Protein AF-A0A6C0HSF3-F1 (afdb_monomer_lite)

Secondary structure (DSSP, 8-state):
--HHHHHHHHHHHHHHHHHHHHHHHH---S--HHHHHHHHHHHHHHHIIIIITTT--HHHHHHHHHHHHHHHHHHHHHH-TT--HHHHHHHHHHHHHHHHHHHHH-

pLDDT: mean 93.68, std 5.88, range [68.75, 98.44]

Sequence (106 aa):
MIFPFVLLGLDGLYLYLTQKYTTRVLKIKKMNYFAMIICYLFVLFAYYYFVYLPKKSAIYAFILGFTINGIYETTNLTIFENWPVPLVIMDTMWGGILFYLVTKLS

InterPro domains:
  IPR018687 Protein of unknown function DUF2177, membrane [PF09945] (5-103)

Radius of gyration: 13.95 Å; chains: 1; bounding box: 33×24×39 Å

Organism: NCBI:txid1070528

Structure (mmCIF, N/CA/C/O backbone):
data_AF-A0A6C0HSF3-F1
#
_entry.id   AF-A0A6C0HSF3-F1
#
loop_
_atom_site.group_PDB
_atom_site.id
_atom_site.type_symbol
_atom_site.label_atom_id
_atom_site.label_alt_id
_atom_site.label_comp_id
_atom_site.label_asym_id
_atom_site.label_entity_id
_atom_site.label_seq_id
_atom_site.pdbx_PDB_ins_code
_atom_site.Cartn_x
_atom_site.Cartn_y
_atom_site.Cartn_z
_atom_site.occupancy
_atom_site.B_iso_or_equiv
_atom_site.auth_seq_id
_atom_site.auth_comp_id
_atom_site.auth_asym_id
_atom_site.auth_atom_id
_atom_site.pdbx_PDB_model_num
ATOM 1 N N . MET A 1 1 ? -2.028 6.487 16.743 1.00 70.00 1 MET A N 1
ATOM 2 C CA . MET A 1 1 ? -0.838 7.108 16.103 1.00 70.00 1 MET A CA 1
ATOM 3 C C . MET A 1 1 ? 0.177 6.075 15.577 1.00 70.00 1 MET A C 1
ATOM 5 O O . MET A 1 1 ? 1.207 6.468 15.052 1.00 70.00 1 MET A O 1
ATOM 9 N N . ILE A 1 2 ? -0.115 4.767 15.665 1.00 92.06 2 ILE A N 1
ATOM 10 C CA . ILE A 1 2 ? 0.804 3.684 15.265 1.00 92.06 2 ILE A CA 1
ATOM 11 C C . ILE A 1 2 ? 0.696 3.294 13.778 1.00 92.06 2 ILE A C 1
ATOM 13 O O . ILE A 1 2 ? 1.613 2.685 13.233 1.00 92.06 2 ILE A O 1
ATOM 17 N N . PHE A 1 3 ? -0.389 3.690 13.099 1.00 92.75 3 PHE A N 1
ATOM 18 C CA . PHE A 1 3 ? -0.689 3.282 11.722 1.00 92.75 3 PHE A CA 1
ATOM 19 C C . PHE A 1 3 ? 0.439 3.522 10.698 1.00 92.75 3 PHE A C 1
ATOM 21 O O . PHE A 1 3 ? 0.597 2.652 9.846 1.00 92.75 3 PHE A O 1
ATOM 28 N N . PRO A 1 4 ? 1.261 4.600 10.750 1.00 94.44 4 PRO A N 1
ATOM 29 C CA . PRO A 1 4 ? 2.331 4.777 9.768 1.00 94.44 4 PRO A CA 1
ATOM 30 C C . PRO A 1 4 ? 3.393 3.684 9.884 1.00 94.44 4 PRO A C 1
ATOM 32 O O . PRO A 1 4 ? 3.862 3.166 8.877 1.00 94.44 4 PRO A O 1
ATOM 35 N N . PHE A 1 5 ? 3.731 3.289 11.114 1.00 95.31 5 PHE A N 1
ATOM 36 C CA . PHE A 1 5 ? 4.703 2.230 11.376 1.00 95.31 5 PHE A CA 1
ATOM 37 C C . PHE A 1 5 ? 4.161 0.861 10.970 1.00 95.31 5 PHE A C 1
ATOM 39 O O . PHE A 1 5 ? 4.893 0.069 10.387 1.00 95.31 5 PHE A O 1
ATOM 46 N N . VAL A 1 6 ? 2.873 0.601 11.229 1.00 95.62 6 VAL A N 1
ATOM 47 C CA . VAL A 1 6 ? 2.211 -0.635 10.783 1.00 95.62 6 VAL A CA 1
ATOM 48 C C . VAL A 1 6 ? 2.194 -0.708 9.257 1.00 95.62 6 VAL A C 1
ATOM 50 O O . VAL A 1 6 ? 2.558 -1.736 8.699 1.00 95.62 6 VAL A O 1
ATOM 53 N N . LEU A 1 7 ? 1.829 0.385 8.581 1.00 96.25 7 LEU A N 1
ATOM 54 C CA . LEU A 1 7 ? 1.775 0.447 7.121 1.00 96.25 7 LEU A CA 1
ATOM 55 C C . LEU A 1 7 ? 3.152 0.201 6.504 1.00 96.25 7 LEU A C 1
ATOM 57 O O . LEU A 1 7 ? 3.296 -0.702 5.688 1.00 96.25 7 LEU A O 1
ATOM 61 N N . LEU A 1 8 ? 4.170 0.950 6.937 1.00 95.38 8 LEU A N 1
ATOM 62 C CA . LEU A 1 8 ? 5.531 0.806 6.416 1.00 95.38 8 LEU A CA 1
ATOM 63 C C . LEU A 1 8 ? 6.142 -0.561 6.753 1.00 95.38 8 LEU A C 1
ATOM 65 O O . LEU A 1 8 ? 6.869 -1.124 5.941 1.00 95.38 8 LEU A O 1
ATOM 69 N N . GLY A 1 9 ? 5.847 -1.107 7.936 1.00 96.00 9 GLY A N 1
ATOM 70 C CA . GLY A 1 9 ? 6.334 -2.420 8.351 1.00 96.00 9 GLY A CA 1
ATOM 71 C C . GLY A 1 9 ? 5.727 -3.560 7.533 1.00 96.00 9 GLY A C 1
ATOM 72 O O . GLY A 1 9 ? 6.458 -4.426 7.054 1.00 96.00 9 GLY A O 1
ATOM 73 N N . LEU A 1 10 ? 4.404 -3.548 7.340 1.00 96.38 10 LEU A N 1
ATOM 74 C CA . LEU A 1 10 ? 3.710 -4.555 6.533 1.00 96.38 10 LEU A CA 1
ATOM 75 C C . LEU A 1 10 ? 4.116 -4.472 5.062 1.00 96.38 10 LEU A C 1
ATOM 77 O O . LEU A 1 10 ? 4.407 -5.502 4.455 1.00 96.38 10 LEU A O 1
ATOM 81 N N . ASP A 1 11 ? 4.174 -3.265 4.501 1.00 94.88 11 ASP A N 1
ATOM 82 C CA . ASP A 1 11 ? 4.545 -3.089 3.099 1.00 94.88 11 ASP A CA 1
ATOM 83 C C . ASP A 1 11 ? 6.022 -3.424 2.854 1.00 94.88 11 ASP A C 1
ATOM 85 O O . ASP A 1 11 ? 6.361 -4.118 1.899 1.00 94.88 11 ASP A O 1
ATOM 89 N N . GLY A 1 12 ? 6.909 -3.056 3.784 1.00 94.56 12 GLY A N 1
ATOM 90 C CA . GLY A 1 12 ? 8.316 -3.453 3.743 1.00 94.56 12 GLY A CA 1
ATOM 91 C C . GLY A 1 12 ? 8.508 -4.974 3.763 1.00 94.56 12 GLY A C 1
ATOM 92 O O . GLY A 1 12 ? 9.337 -5.497 3.017 1.00 94.56 12 GLY A O 1
ATOM 93 N N . LEU A 1 13 ? 7.716 -5.698 4.564 1.00 95.25 13 LEU A N 1
ATOM 94 C CA . LEU A 1 13 ? 7.721 -7.163 4.567 1.00 95.25 13 LEU A CA 1
ATOM 95 C C . LEU A 1 13 ? 7.252 -7.724 3.220 1.00 95.25 13 LEU A C 1
ATOM 97 O O . LEU A 1 13 ? 7.896 -8.620 2.678 1.00 95.25 13 LEU A O 1
ATOM 101 N N . TYR A 1 14 ? 6.164 -7.193 2.666 1.00 95.56 14 TYR A N 1
ATOM 102 C CA . TYR A 1 14 ? 5.671 -7.610 1.356 1.00 95.56 14 TYR A CA 1
ATOM 103 C C . TYR A 1 14 ? 6.716 -7.411 0.262 1.00 95.56 14 TYR A C 1
ATOM 105 O O . TYR A 1 14 ? 7.033 -8.361 -0.452 1.00 95.56 14 TYR A O 1
ATOM 113 N N . LEU A 1 15 ? 7.310 -6.218 0.182 1.00 92.62 15 LEU A N 1
ATOM 114 C CA . LEU A 1 15 ? 8.355 -5.909 -0.790 1.00 92.62 15 LEU A CA 1
ATOM 115 C C . LEU A 1 15 ? 9.565 -6.828 -0.624 1.00 92.62 15 LEU A C 1
ATOM 117 O O . LEU A 1 15 ? 10.095 -7.318 -1.616 1.00 92.62 15 LEU A O 1
ATOM 121 N N . TYR A 1 16 ? 9.981 -7.126 0.609 1.00 93.44 16 TYR A N 1
ATOM 122 C CA . TYR A 1 16 ? 11.065 -8.075 0.862 1.00 93.44 16 TYR A CA 1
ATOM 123 C C . TYR A 1 16 ? 10.743 -9.487 0.345 1.00 93.44 16 TYR A C 1
ATOM 125 O O . TYR A 1 16 ? 11.602 -10.141 -0.251 1.00 93.44 16 TYR A O 1
ATOM 133 N N . LEU A 1 17 ? 9.505 -9.955 0.533 1.00 93.44 17 LEU A N 1
ATOM 134 C CA . LEU A 1 17 ? 9.063 -11.275 0.077 1.00 93.44 17 LEU A CA 1
ATOM 135 C C . LEU A 1 17 ? 8.914 -11.345 -1.450 1.00 93.44 17 LEU A C 1
ATOM 137 O O . LEU A 1 17 ? 9.228 -12.371 -2.057 1.00 93.44 17 LEU A O 1
ATOM 141 N N . THR A 1 18 ? 8.477 -10.259 -2.089 1.00 92.19 18 THR A N 1
ATOM 142 C CA . THR A 1 18 ? 8.204 -10.216 -3.533 1.00 92.19 18 THR A CA 1
ATOM 143 C C . THR A 1 18 ? 9.385 -9.719 -4.368 1.00 92.19 18 THR A C 1
ATOM 145 O O . THR A 1 18 ? 9.418 -9.977 -5.572 1.00 92.19 18 THR A O 1
ATOM 148 N N . GLN A 1 19 ? 10.422 -9.120 -3.761 1.00 88.00 19 GLN A N 1
ATOM 149 C CA . GLN A 1 19 ? 11.543 -8.477 -4.469 1.00 88.00 19 GLN A CA 1
ATOM 150 C C . GLN A 1 19 ? 12.175 -9.353 -5.555 1.00 88.00 19 GLN A C 1
ATOM 152 O O . GLN A 1 19 ? 12.531 -8.866 -6.628 1.00 88.00 19 GLN A O 1
ATOM 157 N N . LYS A 1 20 ? 12.321 -10.662 -5.306 1.00 87.38 20 LYS A N 1
ATOM 158 C CA . LYS A 1 20 ? 12.972 -11.590 -6.242 1.00 87.38 20 LYS A CA 1
ATOM 159 C C . LYS A 1 20 ? 12.129 -11.796 -7.498 1.00 87.38 20 LYS A C 1
ATOM 161 O O . LYS A 1 20 ? 12.674 -11.927 -8.592 1.00 87.38 20 LYS A O 1
ATOM 166 N N . TYR A 1 21 ? 10.809 -11.832 -7.336 1.00 87.19 21 TYR A N 1
ATOM 167 C CA . TYR A 1 21 ? 9.878 -11.902 -8.451 1.00 87.19 21 TYR A CA 1
ATOM 168 C C . TYR A 1 21 ? 9.879 -10.572 -9.209 1.00 87.19 21 TYR A C 1
ATOM 170 O O . TYR A 1 21 ? 10.180 -10.544 -10.401 1.00 87.19 21 TYR A O 1
ATOM 178 N N . THR A 1 22 ? 9.672 -9.460 -8.503 1.00 84.88 22 THR A N 1
ATOM 179 C CA . THR A 1 22 ? 9.534 -8.132 -9.109 1.00 84.88 22 THR A CA 1
ATOM 180 C C . THR A 1 22 ? 10.797 -7.696 -9.861 1.00 84.88 22 THR A C 1
ATOM 182 O O . THR A 1 22 ? 10.712 -7.239 -10.998 1.00 84.88 22 THR A O 1
ATOM 185 N N . THR A 1 23 ? 11.994 -7.910 -9.303 1.00 85.31 23 THR A N 1
ATOM 186 C CA . THR A 1 23 ? 13.266 -7.565 -9.975 1.00 85.31 23 THR A CA 1
ATOM 187 C C . THR A 1 23 ? 13.522 -8.395 -11.232 1.00 85.31 23 THR A C 1
ATOM 189 O O . THR A 1 23 ? 14.022 -7.861 -12.224 1.00 85.31 23 THR A O 1
ATOM 192 N N . ARG A 1 24 ? 13.143 -9.681 -11.228 1.00 84.12 24 ARG A N 1
ATOM 193 C CA . ARG A 1 24 ? 13.269 -10.568 -12.392 1.00 84.12 24 ARG A CA 1
ATOM 194 C C . ARG A 1 24 ? 12.388 -10.110 -13.549 1.00 84.12 24 ARG A C 1
ATOM 196 O O . ARG A 1 24 ? 12.821 -10.188 -14.697 1.00 84.12 24 ARG A O 1
ATOM 203 N N . VAL A 1 25 ? 11.165 -9.676 -13.251 1.00 84.19 25 VAL A N 1
ATOM 204 C CA . VAL A 1 25 ? 10.174 -9.351 -14.282 1.00 84.19 25 VAL A CA 1
ATOM 205 C C . VAL A 1 25 ? 10.305 -7.903 -14.759 1.00 84.19 25 VAL A C 1
ATOM 207 O O . VAL A 1 25 ? 10.300 -7.663 -15.961 1.00 84.19 25 VAL A O 1
ATOM 210 N N . LEU A 1 26 ? 10.511 -6.949 -13.847 1.00 83.25 26 LEU A N 1
ATOM 211 C CA . LEU A 1 26 ? 10.582 -5.523 -14.184 1.00 83.25 26 LEU A CA 1
ATOM 212 C C . LEU A 1 26 ? 11.985 -5.028 -14.568 1.00 83.25 26 LEU A C 1
ATOM 214 O O . LEU A 1 26 ? 12.112 -3.898 -15.034 1.00 83.25 26 LEU A O 1
ATOM 218 N N . LYS A 1 27 ? 13.048 -5.827 -14.367 1.00 80.19 27 LYS A N 1
ATOM 219 C CA . LYS A 1 27 ? 14.454 -5.427 -14.619 1.00 80.19 27 LYS A CA 1
ATOM 220 C C . LYS A 1 27 ? 14.769 -4.026 -14.061 1.00 80.19 27 LYS A C 1
ATOM 222 O O . LYS A 1 27 ? 15.328 -3.170 -14.749 1.00 80.19 27 LYS A O 1
ATOM 227 N N . ILE A 1 28 ? 14.337 -3.792 -12.821 1.00 71.62 28 ILE A N 1
ATOM 228 C CA . ILE A 1 28 ? 14.280 -2.472 -12.178 1.00 71.62 28 ILE A CA 1
ATOM 229 C C . ILE A 1 28 ? 15.650 -1.768 -12.229 1.00 71.62 28 ILE A C 1
ATOM 231 O O . ILE A 1 28 ? 16.671 -2.340 -11.847 1.00 71.62 28 ILE A O 1
ATOM 235 N N . LYS A 1 29 ? 15.669 -0.510 -12.694 1.00 68.75 29 LYS A N 1
ATOM 236 C CA . LYS A 1 29 ? 16.833 0.397 -12.626 1.00 68.75 29 LYS A CA 1
ATOM 237 C C . LYS A 1 29 ? 17.027 0.950 -11.203 1.00 68.75 29 LYS A C 1
ATOM 239 O O . LYS A 1 29 ? 16.234 0.701 -10.307 1.00 68.75 29 LYS A O 1
ATOM 244 N N . LYS A 1 30 ? 18.073 1.758 -10.995 1.00 80.56 30 LYS A N 1
ATOM 245 C CA . LYS A 1 30 ? 18.334 2.469 -9.730 1.00 80.56 30 LYS A CA 1
ATOM 246 C C . LYS A 1 30 ? 17.067 3.150 -9.182 1.00 80.56 30 LYS A C 1
ATOM 248 O O . LYS A 1 30 ? 16.450 3.960 -9.870 1.00 80.56 30 LYS A O 1
ATOM 253 N N . MET A 1 31 ? 16.724 2.836 -7.933 1.00 80.94 31 MET A N 1
ATOM 254 C CA . MET A 1 31 ? 15.528 3.343 -7.260 1.00 8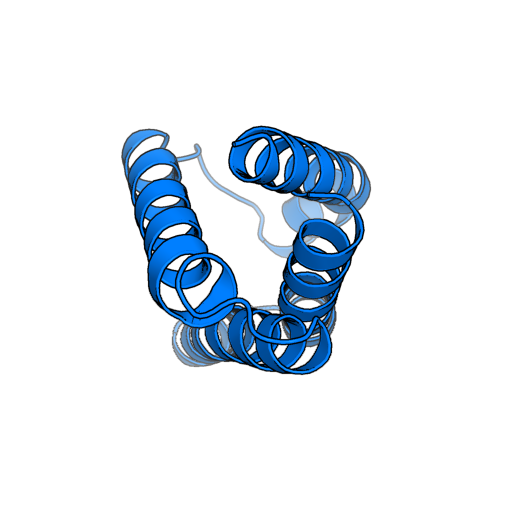0.94 31 MET A CA 1
ATOM 255 C C . MET A 1 31 ? 15.635 4.849 -6.987 1.00 80.94 31 MET A C 1
ATOM 257 O O . MET A 1 31 ? 16.670 5.339 -6.529 1.00 80.94 31 MET A O 1
ATOM 261 N N . ASN A 1 32 ? 14.560 5.589 -7.262 1.00 90.62 32 ASN A N 1
ATOM 262 C CA . ASN A 1 32 ? 14.475 7.013 -6.955 1.00 90.62 32 ASN A CA 1
ATOM 263 C C . ASN A 1 32 ? 13.896 7.207 -5.546 1.00 90.62 32 ASN A C 1
ATOM 265 O O . ASN A 1 32 ? 12.680 7.208 -5.355 1.00 90.62 32 ASN A O 1
ATOM 269 N N . TYR A 1 33 ? 14.777 7.385 -4.561 1.00 89.94 33 TYR A N 1
ATOM 270 C CA . TYR A 1 33 ? 14.388 7.547 -3.157 1.00 89.94 33 TYR A CA 1
ATOM 271 C C . TYR A 1 33 ? 13.504 8.775 -2.902 1.00 89.94 33 TYR A C 1
ATOM 273 O O . TYR A 1 33 ? 12.634 8.721 -2.039 1.00 89.94 33 TYR A O 1
ATOM 281 N N . PHE A 1 34 ? 13.679 9.860 -3.662 1.00 92.88 34 PHE A N 1
ATOM 282 C CA . PHE A 1 34 ? 12.844 11.054 -3.524 1.00 92.88 34 PHE A CA 1
ATOM 283 C C . PHE A 1 34 ? 11.398 10.770 -3.948 1.00 92.88 34 PHE A C 1
ATOM 285 O O . PHE A 1 34 ? 10.465 11.051 -3.198 1.00 92.88 34 PHE A O 1
ATOM 292 N N . ALA A 1 35 ? 11.214 10.128 -5.107 1.00 93.12 35 ALA A N 1
ATOM 293 C CA . ALA A 1 35 ? 9.894 9.710 -5.578 1.00 93.12 35 ALA A CA 1
ATOM 294 C C . ALA A 1 35 ? 9.234 8.700 -4.622 1.00 93.12 35 ALA A C 1
ATOM 296 O O . ALA A 1 35 ? 8.040 8.799 -4.353 1.00 93.12 35 ALA A O 1
ATOM 297 N N . MET A 1 36 ? 10.018 7.774 -4.058 1.00 92.00 36 MET A N 1
ATOM 298 C CA . MET A 1 36 ? 9.540 6.811 -3.063 1.00 92.00 36 MET A CA 1
ATOM 299 C C . MET A 1 36 ? 9.005 7.509 -1.803 1.00 92.00 36 MET A C 1
ATOM 301 O O . MET A 1 36 ? 7.901 7.202 -1.364 1.00 92.00 36 MET A O 1
ATOM 305 N N . ILE A 1 37 ? 9.751 8.468 -1.240 1.00 94.62 37 ILE A N 1
ATOM 306 C CA . ILE A 1 37 ? 9.316 9.219 -0.050 1.00 94.62 37 ILE A CA 1
ATOM 307 C C . ILE A 1 37 ? 8.012 9.969 -0.336 1.00 94.62 37 ILE A C 1
ATOM 309 O O . ILE A 1 37 ? 7.075 9.894 0.456 1.00 94.62 37 ILE A O 1
ATOM 313 N N . ILE A 1 38 ? 7.923 10.645 -1.485 1.00 97.06 38 ILE A N 1
ATOM 314 C CA . ILE A 1 38 ? 6.706 11.358 -1.891 1.00 97.06 38 ILE A CA 1
ATOM 315 C C . ILE A 1 38 ? 5.520 10.398 -2.030 1.00 97.06 38 ILE A C 1
ATOM 317 O O . ILE A 1 38 ? 4.432 10.709 -1.548 1.00 97.06 38 ILE A O 1
ATOM 321 N N . CYS A 1 39 ? 5.725 9.225 -2.633 1.00 94.69 39 CYS A N 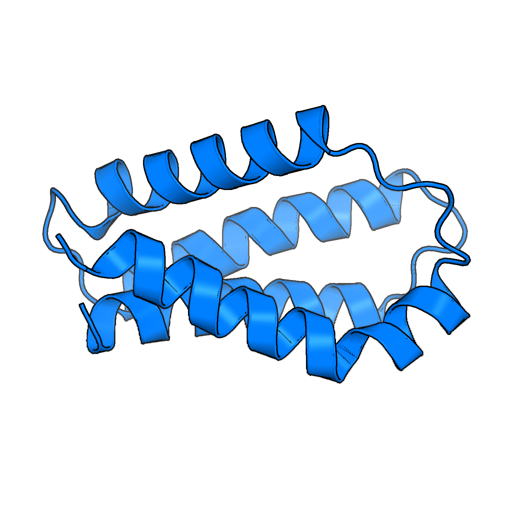1
ATOM 322 C CA . CYS A 1 39 ? 4.687 8.205 -2.765 1.00 94.69 39 CYS A CA 1
ATOM 323 C C . CYS A 1 39 ? 4.112 7.811 -1.396 1.00 94.69 39 CYS A C 1
ATOM 325 O O . CYS A 1 39 ? 2.904 7.909 -1.179 1.00 94.69 39 CYS A O 1
ATOM 327 N N . TYR A 1 40 ? 4.972 7.476 -0.428 1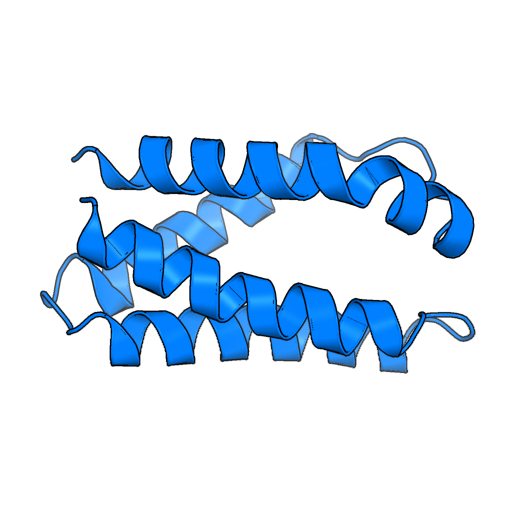.00 95.44 40 TYR A N 1
ATOM 328 C CA . TYR A 1 40 ? 4.513 7.120 0.916 1.00 95.44 40 TYR A CA 1
ATOM 329 C C . TYR A 1 40 ? 3.831 8.279 1.649 1.00 95.44 40 TYR A C 1
ATOM 331 O O . TYR A 1 40 ? 2.887 8.038 2.399 1.00 95.44 40 TYR A O 1
ATOM 339 N N . LEU A 1 41 ? 4.235 9.534 1.419 1.00 96.62 41 LEU A N 1
ATOM 340 C CA . LEU A 1 41 ? 3.518 10.690 1.970 1.00 96.62 41 LEU A CA 1
ATOM 341 C C . LEU A 1 41 ? 2.082 10.777 1.432 1.00 96.62 41 LEU A C 1
ATOM 343 O O . LEU A 1 41 ? 1.159 10.995 2.217 1.00 96.62 41 LEU A O 1
ATOM 347 N N . PHE A 1 42 ? 1.872 10.551 0.130 1.00 97.75 42 PHE A N 1
ATOM 348 C CA . PHE A 1 42 ? 0.526 10.505 -0.454 1.00 97.75 42 PHE A CA 1
ATOM 349 C C . PHE A 1 42 ? -0.305 9.341 0.088 1.00 97.75 42 PHE A C 1
ATOM 351 O O . PHE A 1 42 ? -1.468 9.536 0.441 1.00 97.75 42 PHE A O 1
ATOM 358 N N . VAL A 1 43 ? 0.290 8.152 0.209 1.00 96.62 43 VAL A N 1
ATOM 359 C CA . VAL A 1 43 ? -0.368 6.961 0.770 1.00 96.62 43 VAL A CA 1
ATOM 360 C C . VAL A 1 43 ? -0.810 7.212 2.214 1.00 96.62 43 VAL A C 1
ATOM 362 O O . VAL A 1 43 ? -1.971 6.982 2.559 1.00 96.62 43 VAL A O 1
ATOM 365 N N . LEU A 1 44 ? 0.086 7.745 3.051 1.00 97.00 44 LEU A N 1
ATOM 366 C CA . LEU A 1 44 ? -0.214 8.074 4.444 1.00 97.00 44 LEU A CA 1
ATOM 367 C C . LEU A 1 44 ? -1.280 9.163 4.556 1.00 97.00 44 LEU A C 1
ATOM 369 O O . LEU A 1 44 ? -2.170 9.047 5.396 1.00 97.00 44 LEU A O 1
ATOM 373 N N . PHE A 1 45 ? -1.222 10.195 3.710 1.00 97.38 45 PHE A N 1
ATOM 374 C CA . PHE A 1 45 ? -2.228 11.254 3.673 1.00 97.38 45 PHE A CA 1
ATOM 375 C C . PHE A 1 45 ? -3.610 10.711 3.292 1.00 97.38 45 PHE A C 1
ATOM 377 O O . PHE A 1 45 ? -4.585 10.976 3.997 1.00 97.38 45 PHE A O 1
ATOM 384 N N . ALA A 1 46 ? -3.694 9.912 2.224 1.00 97.38 46 ALA A N 1
ATOM 385 C CA . ALA A 1 46 ? -4.945 9.317 1.769 1.00 97.38 46 ALA A CA 1
ATOM 386 C C . ALA A 1 46 ? -5.553 8.415 2.851 1.00 97.38 46 ALA A C 1
ATOM 388 O O . ALA A 1 46 ? -6.726 8.561 3.197 1.00 97.38 46 ALA A O 1
ATOM 389 N N . TYR A 1 47 ? -4.747 7.535 3.450 1.00 97.12 47 TYR A N 1
ATOM 390 C CA . TYR A 1 47 ? -5.196 6.689 4.552 1.00 97.12 47 TYR A CA 1
ATOM 391 C C . TYR A 1 47 ? -5.653 7.522 5.759 1.00 97.12 47 TYR A C 1
ATOM 393 O O . TYR A 1 47 ? -6.734 7.299 6.309 1.00 97.12 47 TYR A O 1
ATOM 401 N N . TYR A 1 48 ? -4.859 8.516 6.164 1.00 97.00 48 TYR A N 1
ATOM 402 C CA . TYR A 1 48 ? -5.175 9.352 7.315 1.00 97.00 48 TYR A CA 1
ATOM 403 C C . TYR A 1 48 ? -6.504 10.092 7.134 1.00 97.00 48 TYR A C 1
ATOM 405 O O . TYR A 1 48 ? -7.372 10.031 8.004 1.00 97.00 48 TYR A O 1
ATOM 413 N N . TYR A 1 49 ? -6.673 10.768 5.998 1.00 97.62 49 TYR A N 1
ATOM 414 C CA . TYR A 1 49 ? -7.815 11.643 5.763 1.00 97.62 49 TYR A CA 1
ATOM 415 C C . TYR A 1 49 ? -9.101 10.867 5.464 1.00 97.62 49 TYR A C 1
ATOM 417 O O . TYR A 1 49 ? -10.156 11.199 6.000 1.00 97.62 49 TYR A O 1
ATOM 425 N N . PHE A 1 50 ? -9.029 9.814 4.643 1.00 97.50 50 PHE A N 1
ATOM 426 C CA . PHE A 1 50 ? -10.224 9.092 4.193 1.00 97.50 50 PHE A CA 1
ATOM 427 C C . PHE A 1 50 ? -10.611 7.907 5.084 1.00 97.50 50 PHE A C 1
ATOM 429 O O . PHE A 1 50 ? -11.772 7.496 5.055 1.00 97.50 50 PHE A O 1
ATOM 436 N N . VAL A 1 51 ? -9.688 7.367 5.890 1.00 96.88 51 VAL A N 1
ATOM 437 C CA . VAL A 1 51 ? -9.946 6.187 6.736 1.00 96.88 51 VAL A CA 1
ATOM 438 C C . VAL A 1 51 ? -9.800 6.509 8.218 1.00 96.88 51 VAL A C 1
ATOM 440 O O . VAL A 1 51 ? -10.768 6.358 8.966 1.00 96.88 51 VAL A O 1
ATOM 443 N N . TYR A 1 52 ? -8.617 6.956 8.647 1.00 95.56 52 TYR A N 1
ATOM 444 C CA . TYR A 1 52 ? -8.289 7.089 10.071 1.00 95.56 52 TYR A CA 1
ATOM 445 C C . TYR A 1 52 ? -9.099 8.194 10.761 1.00 95.56 52 TYR A C 1
ATOM 447 O O . TYR A 1 52 ? -9.766 7.939 11.763 1.00 95.56 52 TYR A O 1
ATOM 455 N N . LEU A 1 53 ? -9.083 9.412 10.212 1.00 95.44 53 LEU A N 1
ATOM 456 C CA . LEU A 1 53 ? -9.795 10.570 10.757 1.00 95.44 53 LEU A CA 1
ATOM 457 C C . LEU A 1 53 ? -11.317 10.325 10.873 1.00 95.44 53 LEU A C 1
ATOM 459 O O . LEU A 1 53 ? -11.861 10.514 11.962 1.00 95.44 53 LEU A O 1
ATOM 463 N N . PRO A 1 54 ? -12.016 9.846 9.823 1.00 96.19 54 PRO A N 1
ATOM 464 C CA . PRO A 1 54 ? -13.442 9.521 9.899 1.00 96.19 54 PRO A CA 1
ATOM 465 C C . PRO A 1 54 ? -13.757 8.175 10.574 1.00 96.19 54 PRO A C 1
ATOM 467 O O . PRO A 1 54 ? -14.928 7.792 10.604 1.00 96.19 54 PRO A O 1
ATOM 470 N N . LYS A 1 55 ? -12.754 7.442 11.085 1.00 94.38 55 LYS A N 1
ATOM 471 C CA . LYS A 1 55 ? -12.903 6.110 11.704 1.00 94.38 55 LYS A CA 1
ATOM 472 C C . LYS A 1 55 ? -13.700 5.129 10.834 1.00 94.38 55 LYS A C 1
ATOM 474 O O . LYS A 1 55 ? -14.618 4.454 11.305 1.00 94.38 55 LYS A O 1
ATOM 479 N N . LYS A 1 56 ? -13.386 5.073 9.536 1.00 96.75 56 LYS A N 1
ATOM 480 C CA . LYS A 1 56 ? -14.057 4.148 8.610 1.00 96.75 56 LYS A CA 1
ATOM 481 C C . LYS A 1 56 ? -13.703 2.700 8.940 1.00 96.75 56 LYS A C 1
ATOM 483 O O . LYS A 1 56 ? -12.644 2.406 9.485 1.00 96.75 56 LYS A O 1
ATOM 488 N N . SER A 1 57 ? -14.601 1.780 8.594 1.00 96.31 57 SER A N 1
ATOM 489 C CA . SER A 1 57 ? -14.349 0.355 8.797 1.00 96.31 57 SER A CA 1
ATOM 490 C C . SER A 1 57 ? -13.299 -0.173 7.814 1.00 96.31 57 SER A C 1
ATOM 492 O O . SER A 1 57 ? -13.103 0.372 6.728 1.00 96.31 57 SER A O 1
ATOM 494 N N . ALA A 1 58 ? -12.647 -1.277 8.185 1.00 96.88 58 ALA A N 1
ATOM 495 C CA . ALA A 1 58 ? -11.539 -1.856 7.423 1.00 96.88 58 ALA A CA 1
ATOM 496 C C . ALA A 1 58 ? -11.898 -2.209 5.966 1.00 96.88 58 ALA A C 1
ATOM 498 O O . ALA A 1 58 ? -11.026 -2.192 5.106 1.00 96.88 58 ALA A O 1
ATOM 499 N N . ILE A 1 59 ? -13.173 -2.473 5.653 1.00 97.69 59 ILE A N 1
ATOM 500 C CA . ILE A 1 59 ? -13.610 -2.714 4.269 1.00 97.69 59 ILE A CA 1
ATOM 501 C C . ILE A 1 59 ? -13.515 -1.453 3.397 1.00 97.69 59 ILE A C 1
ATOM 503 O O . ILE A 1 59 ? -13.120 -1.542 2.241 1.00 97.69 59 ILE A O 1
ATOM 507 N N . TYR A 1 60 ? -13.796 -0.264 3.943 1.00 97.50 60 TYR A N 1
ATOM 508 C CA . TYR A 1 60 ? -13.585 0.990 3.209 1.00 97.50 60 TYR A CA 1
ATOM 509 C C . TYR A 1 60 ? -12.093 1.256 3.003 1.00 97.50 60 TYR A C 1
ATOM 511 O O . TYR A 1 60 ? -11.702 1.736 1.943 1.00 97.50 60 TYR A O 1
ATOM 519 N N . ALA A 1 61 ? -11.261 0.900 3.987 1.00 97.69 61 ALA A N 1
ATOM 520 C CA . ALA A 1 61 ? -9.811 0.972 3.853 1.00 97.69 61 ALA A CA 1
ATOM 521 C C . ALA A 1 61 ? -9.307 0.036 2.744 1.00 97.69 61 ALA A C 1
ATOM 523 O O . ALA A 1 61 ? -8.532 0.469 1.895 1.00 97.69 61 ALA A O 1
ATOM 524 N N . PHE A 1 62 ? -9.814 -1.202 2.698 1.00 98.38 62 PHE A N 1
ATOM 525 C CA . PHE A 1 62 ? -9.528 -2.154 1.624 1.00 98.38 62 PHE A CA 1
ATOM 526 C C . PHE A 1 62 ? -9.864 -1.569 0.254 1.00 98.38 62 PHE A C 1
ATOM 528 O O . PHE A 1 62 ? -9.023 -1.575 -0.636 1.00 98.38 62 PHE A O 1
ATOM 535 N N . ILE A 1 63 ? -11.077 -1.033 0.091 1.00 98.38 63 ILE A N 1
ATOM 536 C CA . ILE A 1 63 ? -11.520 -0.457 -1.183 1.00 98.38 63 ILE A CA 1
ATOM 537 C C . ILE A 1 63 ? -10.608 0.706 -1.588 1.00 98.38 63 ILE A C 1
ATOM 539 O O . ILE A 1 63 ? -10.218 0.790 -2.751 1.00 98.38 63 I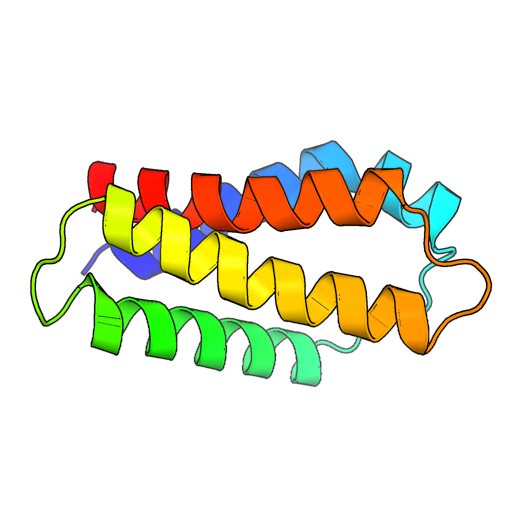LE A O 1
ATOM 543 N N . LEU A 1 64 ? -10.226 1.573 -0.643 1.00 98.25 64 LEU A N 1
ATOM 544 C CA . LEU A 1 64 ? -9.320 2.691 -0.911 1.00 98.25 64 LEU A CA 1
ATOM 545 C C . LEU A 1 64 ? -7.944 2.206 -1.387 1.00 98.25 64 LEU A C 1
ATOM 547 O O . LEU A 1 64 ? -7.475 2.652 -2.431 1.00 98.25 64 LEU A O 1
ATOM 551 N N . GLY A 1 65 ? -7.321 1.278 -0.655 1.00 98.00 65 GLY A N 1
ATOM 552 C CA . GLY A 1 65 ? -6.005 0.735 -1.003 1.00 98.00 65 GLY A CA 1
ATOM 553 C C . GLY A 1 65 ? -6.016 -0.037 -2.325 1.00 98.00 65 GLY A C 1
ATOM 554 O O . GLY A 1 65 ? -5.148 0.173 -3.170 1.00 98.00 65 GLY A O 1
ATOM 555 N N . PHE A 1 66 ? -7.046 -0.860 -2.543 1.00 98.38 66 PHE A N 1
ATOM 556 C CA . PHE A 1 66 ? -7.270 -1.581 -3.798 1.00 98.38 66 PHE A CA 1
ATOM 557 C C . PHE A 1 66 ? -7.411 -0.612 -4.974 1.00 98.38 66 PHE A C 1
ATOM 559 O O . PHE A 1 66 ? -6.819 -0.819 -6.026 1.00 98.38 66 PHE A O 1
ATOM 566 N N . THR A 1 67 ? -8.161 0.477 -4.794 1.00 98.44 67 THR A N 1
ATOM 567 C CA . THR A 1 67 ? -8.393 1.463 -5.857 1.00 98.44 67 THR A CA 1
ATOM 568 C C . THR A 1 67 ? -7.121 2.236 -6.194 1.00 98.44 67 THR A C 1
ATOM 570 O O . THR A 1 67 ? -6.799 2.378 -7.369 1.00 98.44 67 THR A O 1
ATOM 573 N N . ILE A 1 68 ? -6.376 2.711 -5.189 1.00 97.88 68 ILE A N 1
ATOM 574 C CA . ILE A 1 68 ? -5.129 3.462 -5.409 1.00 97.88 68 ILE A CA 1
ATOM 575 C C . ILE A 1 68 ? -4.110 2.594 -6.157 1.00 97.88 68 ILE A C 1
ATOM 577 O O . ILE A 1 68 ? -3.601 3.015 -7.198 1.00 97.88 68 ILE A O 1
ATOM 581 N N . ASN A 1 69 ? -3.859 1.373 -5.674 1.00 96.94 69 ASN A N 1
ATOM 582 C CA . ASN A 1 69 ? -2.909 0.474 -6.329 1.00 96.94 69 ASN A CA 1
ATOM 583 C C . ASN A 1 69 ? -3.419 -0.009 -7.687 1.00 96.94 69 ASN A C 1
ATOM 585 O O . ASN A 1 69 ? -2.640 -0.077 -8.628 1.00 96.94 69 ASN A O 1
ATOM 589 N N . GLY A 1 70 ? -4.721 -0.261 -7.830 1.00 97.75 70 GLY A N 1
ATOM 590 C CA . GLY A 1 70 ? -5.328 -0.621 -9.109 1.00 97.75 70 GLY A CA 1
ATOM 591 C C . GLY A 1 70 ? -5.139 0.457 -10.172 1.00 97.75 70 GLY A C 1
ATOM 592 O O . GLY A 1 70 ? -4.750 0.145 -11.296 1.00 97.75 70 GLY A O 1
ATOM 593 N N . ILE A 1 71 ? -5.349 1.732 -9.825 1.00 98.06 71 ILE A N 1
ATOM 594 C CA . ILE A 1 71 ? -5.092 2.862 -10.731 1.00 98.06 71 ILE A CA 1
ATOM 595 C C . ILE A 1 71 ? -3.609 2.914 -11.104 1.00 98.06 71 ILE A C 1
ATOM 597 O O . ILE A 1 71 ? -3.288 3.040 -12.284 1.00 98.06 71 ILE A O 1
ATOM 601 N N . TYR A 1 72 ? -2.706 2.791 -10.128 1.00 96.38 72 TYR A N 1
ATOM 602 C CA . TYR A 1 72 ? -1.263 2.797 -10.377 1.00 96.38 72 TYR A CA 1
ATOM 603 C C . TYR A 1 72 ? -0.835 1.666 -11.326 1.00 96.38 72 TYR A C 1
ATOM 605 O O . TYR A 1 72 ? -0.219 1.920 -12.362 1.00 96.38 72 TYR A O 1
ATOM 613 N N . GLU A 1 73 ? -1.230 0.430 -11.024 1.00 96.38 73 GLU A N 1
ATOM 614 C CA . GLU A 1 73 ? -0.856 -0.754 -11.794 1.00 96.38 73 GLU A CA 1
ATOM 615 C C . GLU A 1 73 ? -1.447 -0.748 -13.207 1.00 96.38 73 GLU A C 1
ATOM 617 O O . GLU A 1 73 ? -0.754 -1.054 -14.175 1.00 96.38 73 GLU A O 1
ATOM 622 N N . THR A 1 74 ? -2.710 -0.346 -13.366 1.00 97.31 74 THR A N 1
ATOM 623 C CA . THR A 1 74 ? -3.343 -0.251 -14.694 1.00 97.31 74 THR A CA 1
ATOM 624 C C . THR A 1 74 ? -2.809 0.916 -15.524 1.00 97.31 74 THR A C 1
ATOM 626 O O . THR A 1 74 ? -2.703 0.805 -16.748 1.00 97.31 74 THR A O 1
ATOM 629 N N . THR A 1 75 ? -2.391 2.010 -14.880 1.00 97.19 75 THR A N 1
ATOM 630 C CA . THR A 1 75 ? -1.665 3.099 -15.548 1.00 97.19 75 THR A CA 1
ATOM 631 C C . THR A 1 75 ? -0.329 2.590 -16.086 1.00 97.19 75 THR A C 1
ATOM 633 O O . THR A 1 75 ? -0.025 2.788 -17.262 1.00 97.19 75 THR A O 1
ATOM 636 N N . ASN A 1 76 ? 0.437 1.856 -15.273 1.00 94.69 76 ASN A N 1
ATOM 637 C CA . ASN A 1 76 ? 1.693 1.244 -15.707 1.00 94.69 76 ASN A CA 1
ATOM 638 C C . ASN A 1 76 ? 1.481 0.210 -16.818 1.00 94.69 76 ASN A C 1
ATOM 640 O O . ASN A 1 76 ? 2.243 0.198 -17.781 1.00 94.69 76 ASN A O 1
ATOM 644 N N . LEU A 1 77 ? 0.422 -0.599 -16.732 1.00 95.31 77 LEU A N 1
ATOM 645 C CA . LEU A 1 77 ? 0.042 -1.551 -17.777 1.00 95.31 77 LEU A CA 1
ATOM 646 C C . LEU A 1 77 ? -0.279 -0.866 -19.114 1.00 95.31 77 LEU A C 1
ATOM 648 O O . LEU A 1 77 ? -0.036 -1.440 -20.169 1.00 95.31 77 LEU A O 1
ATOM 652 N N . THR A 1 78 ? -0.799 0.363 -19.073 1.00 95.69 78 THR A N 1
ATOM 653 C CA . THR A 1 78 ? -1.076 1.164 -20.275 1.00 95.69 78 THR A CA 1
ATOM 654 C C . THR A 1 78 ? 0.193 1.813 -20.839 1.00 95.69 78 THR A C 1
ATOM 656 O O . THR A 1 78 ? 0.340 1.924 -22.053 1.00 95.69 78 THR A O 1
ATOM 659 N N . ILE A 1 79 ? 1.109 2.262 -19.974 1.00 95.44 79 ILE A N 1
ATOM 660 C CA . ILE A 1 79 ? 2.318 3.008 -20.364 1.00 95.44 79 ILE A CA 1
ATOM 661 C C . ILE A 1 79 ? 3.454 2.080 -20.817 1.00 95.44 79 ILE A C 1
ATOM 663 O O . ILE A 1 79 ? 4.201 2.424 -21.733 1.00 95.44 79 ILE A O 1
ATOM 667 N N . PHE A 1 80 ? 3.628 0.932 -20.162 1.00 92.06 80 PHE A N 1
ATOM 668 C CA . PHE A 1 80 ? 4.769 0.046 -20.376 1.00 92.06 80 PHE A CA 1
ATOM 669 C C . PHE A 1 80 ? 4.360 -1.224 -21.128 1.00 92.06 80 PHE A C 1
ATOM 671 O O . PHE A 1 80 ? 3.582 -2.030 -20.629 1.00 92.06 80 PHE A O 1
ATOM 678 N N . GLU A 1 81 ? 4.984 -1.464 -22.285 1.00 85.19 81 GLU A N 1
ATOM 679 C CA . GLU A 1 81 ? 4.666 -2.600 -23.171 1.00 85.19 81 GLU A CA 1
ATOM 680 C C . GLU A 1 81 ? 4.801 -3.984 -22.515 1.00 85.19 81 GLU A C 1
ATOM 682 O O . GLU A 1 81 ? 4.117 -4.924 -22.902 1.00 85.19 81 GLU A O 1
ATOM 687 N N . ASN A 1 82 ? 5.692 -4.127 -21.530 1.00 86.75 82 ASN A N 1
ATOM 688 C CA . ASN A 1 82 ? 6.004 -5.410 -20.893 1.00 86.75 82 ASN A CA 1
ATOM 689 C C . ASN A 1 82 ? 5.665 -5.417 -19.397 1.00 86.75 82 ASN A C 1
ATOM 691 O O . ASN A 1 82 ? 6.343 -6.083 -18.611 1.00 86.75 82 ASN A O 1
ATOM 695 N N . TRP A 1 83 ? 4.646 -4.656 -18.985 1.00 92.62 83 TRP A N 1
ATOM 696 C CA . TRP A 1 83 ? 4.193 -4.692 -17.599 1.00 92.62 83 TRP A CA 1
ATOM 697 C C . TRP A 1 83 ? 3.457 -6.015 -17.302 1.00 92.62 83 TRP A C 1
ATOM 699 O O . TRP A 1 83 ? 2.470 -6.346 -17.963 1.00 92.62 83 TRP A O 1
ATOM 709 N N . PRO A 1 84 ? 3.922 -6.819 -16.335 1.00 93.56 84 PRO A N 1
ATOM 710 C CA . PRO A 1 84 ? 3.380 -8.152 -16.091 1.00 93.56 84 PRO A CA 1
ATOM 711 C C . PRO A 1 84 ? 1.991 -8.124 -15.439 1.00 93.56 84 PRO A C 1
A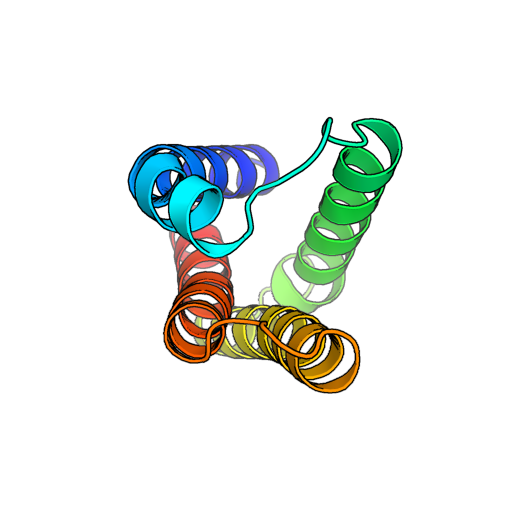TOM 713 O O . PRO A 1 84 ? 1.839 -7.736 -14.286 1.00 93.56 84 PRO A O 1
ATOM 716 N N . VAL A 1 85 ? 0.984 -8.665 -16.129 1.00 94.06 85 VAL A N 1
ATOM 717 C CA . VAL A 1 85 ? -0.394 -8.792 -15.607 1.00 94.06 85 VAL A CA 1
ATOM 718 C C . VAL A 1 85 ? -0.483 -9.511 -14.246 1.00 94.06 85 VAL A C 1
ATOM 720 O O . VAL A 1 85 ? -1.264 -9.070 -13.403 1.00 94.06 85 VAL A O 1
ATOM 723 N N . PRO A 1 86 ? 0.303 -10.571 -13.951 1.00 93.75 86 PRO A N 1
ATOM 724 C CA . PRO A 1 86 ? 0.271 -11.169 -12.616 1.00 93.75 86 PRO A CA 1
ATOM 725 C C . PRO A 1 86 ? 0.700 -10.202 -11.503 1.00 93.75 86 PRO A C 1
ATOM 727 O O . PRO A 1 86 ? 0.157 -10.281 -10.404 1.00 93.75 86 PRO A O 1
ATOM 730 N N . LEU A 1 87 ? 1.628 -9.277 -11.786 1.00 93.31 87 LEU A N 1
ATOM 731 C CA . LEU A 1 87 ? 2.037 -8.239 -10.836 1.00 93.31 87 LEU A CA 1
ATOM 732 C C . LEU A 1 87 ? 0.900 -7.246 -10.601 1.00 93.31 87 LEU A C 1
ATOM 734 O O . LEU A 1 87 ? 0.591 -6.970 -9.450 1.00 93.31 87 LEU A O 1
ATOM 738 N N . VAL A 1 88 ? 0.210 -6.823 -11.668 1.00 95.75 88 VAL A N 1
ATOM 739 C CA . VAL A 1 88 ? -0.964 -5.937 -11.581 1.00 95.75 88 VAL A CA 1
ATOM 740 C C . VAL A 1 88 ? -1.988 -6.492 -10.601 1.00 95.75 88 VAL A C 1
ATOM 742 O O . VAL A 1 88 ? -2.432 -5.787 -9.699 1.00 95.75 88 VAL A O 1
ATOM 745 N N . ILE A 1 89 ? -2.348 -7.769 -10.740 1.00 96.69 89 ILE A N 1
ATOM 746 C CA . ILE A 1 89 ? -3.337 -8.412 -9.865 1.00 96.69 89 ILE A CA 1
ATOM 747 C C . ILE A 1 89 ? -2.812 -8.496 -8.428 1.00 96.69 89 ILE A C 1
ATOM 749 O O . ILE A 1 89 ? -3.536 -8.166 -7.487 1.00 96.69 89 ILE A O 1
ATOM 753 N N . MET A 1 90 ? -1.562 -8.930 -8.258 1.00 96.06 90 MET A N 1
ATOM 754 C CA . MET A 1 90 ? -0.943 -9.124 -6.948 1.00 96.06 90 MET A CA 1
ATOM 755 C C . MET A 1 90 ? -0.819 -7.804 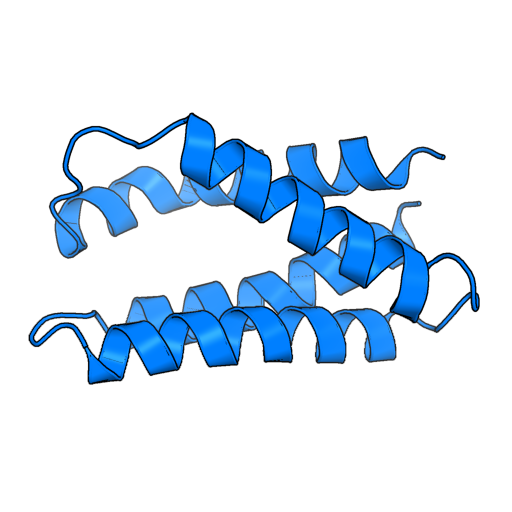-6.172 1.00 96.06 90 MET A C 1
ATOM 757 O O . MET A 1 90 ? -1.303 -7.726 -5.044 1.00 96.06 90 MET A O 1
ATOM 761 N N . ASP A 1 91 ? -0.262 -6.757 -6.785 1.00 95.69 91 ASP A N 1
ATOM 762 C CA . ASP A 1 91 ? -0.019 -5.454 -6.151 1.00 95.69 91 ASP A CA 1
ATOM 763 C C . ASP A 1 91 ? -1.324 -4.677 -5.911 1.00 95.69 91 ASP A C 1
ATOM 765 O O . ASP A 1 91 ? -1.482 -4.013 -4.878 1.00 95.69 91 ASP A O 1
ATOM 769 N N . THR A 1 92 ? -2.313 -4.823 -6.802 1.00 98.00 92 THR A N 1
ATOM 770 C CA . THR A 1 92 ? -3.663 -4.268 -6.599 1.00 98.00 92 THR A CA 1
ATOM 771 C C . THR A 1 92 ? -4.342 -4.905 -5.385 1.00 98.00 92 THR A C 1
ATOM 773 O O . THR A 1 92 ? -4.860 -4.203 -4.512 1.00 98.00 92 THR A O 1
ATOM 776 N N . MET A 1 93 ? -4.309 -6.238 -5.285 1.00 98.06 93 MET A N 1
ATOM 777 C CA . MET A 1 93 ? -4.873 -6.956 -4.139 1.00 98.06 93 MET A CA 1
ATOM 778 C C . MET A 1 93 ? -4.121 -6.639 -2.848 1.00 98.06 93 MET A C 1
ATOM 780 O O . MET A 1 93 ? -4.752 -6.423 -1.809 1.00 98.06 93 MET A O 1
ATOM 784 N N . TRP A 1 94 ? -2.789 -6.567 -2.911 1.00 98.19 94 TRP A N 1
ATOM 785 C CA . TRP A 1 94 ? -1.969 -6.220 -1.760 1.00 98.19 94 TRP A CA 1
ATOM 786 C C . TRP A 1 94 ? -2.300 -4.828 -1.223 1.00 98.19 94 TRP A C 1
ATOM 788 O O . TRP A 1 94 ? -2.443 -4.686 -0.015 1.00 98.19 94 TRP A O 1
ATOM 798 N N . GLY A 1 95 ? -2.537 -3.833 -2.083 1.00 97.38 95 GLY A N 1
ATOM 799 C CA . GLY A 1 95 ? -2.940 -2.491 -1.644 1.00 97.38 95 GLY A CA 1
ATOM 800 C C . GLY A 1 95 ? -4.180 -2.495 -0.759 1.00 97.38 95 GLY A C 1
ATOM 801 O O . GLY A 1 95 ? -4.208 -1.864 0.301 1.00 97.38 95 GLY A O 1
ATOM 802 N N . GLY A 1 96 ? -5.195 -3.266 -1.155 1.00 97.81 96 GLY A N 1
ATOM 803 C CA . GLY A 1 96 ? -6.399 -3.438 -0.349 1.00 97.81 96 GLY A CA 1
ATOM 804 C C . GLY A 1 96 ? -6.125 -4.177 0.961 1.00 97.81 96 GLY A C 1
ATOM 805 O O . GLY A 1 96 ? -6.543 -3.723 2.029 1.00 97.81 96 GLY A O 1
ATOM 806 N N . ILE A 1 97 ? -5.401 -5.298 0.904 1.00 97.94 97 ILE A N 1
ATOM 807 C CA . ILE A 1 97 ? -5.054 -6.100 2.090 1.00 97.94 97 ILE A CA 1
ATOM 808 C C . ILE A 1 97 ? -4.237 -5.273 3.087 1.00 97.94 97 ILE A C 1
ATOM 810 O O . ILE A 1 97 ? -4.541 -5.282 4.279 1.00 97.94 97 ILE A O 1
ATOM 814 N N . LEU A 1 98 ? -3.250 -4.516 2.610 1.00 97.88 98 LEU A N 1
ATOM 815 C CA . LEU A 1 98 ? -2.409 -3.639 3.412 1.00 97.88 98 LEU A CA 1
ATOM 816 C C . LEU A 1 98 ? -3.269 -2.647 4.192 1.00 97.88 98 LEU A C 1
ATOM 818 O O . LEU A 1 98 ? -3.202 -2.606 5.417 1.00 97.88 98 LEU A O 1
ATOM 822 N N . PHE A 1 99 ? -4.128 -1.889 3.508 1.00 98.00 99 PHE A N 1
ATOM 823 C CA . PHE A 1 99 ? -4.963 -0.884 4.167 1.00 98.00 99 PHE A CA 1
ATOM 824 C C . PHE A 1 99 ? -5.954 -1.520 5.148 1.00 98.00 99 PHE A C 1
ATOM 826 O O . PHE A 1 99 ? -6.149 -0.999 6.246 1.00 98.00 99 PHE A O 1
ATOM 833 N N . TYR A 1 100 ? -6.532 -2.672 4.795 1.00 98.12 100 TYR A N 1
ATOM 834 C CA . TYR A 1 100 ? -7.394 -3.443 5.690 1.00 98.12 100 TYR A CA 1
ATOM 835 C C . TYR A 1 100 ? -6.670 -3.837 6.985 1.00 98.12 100 TYR A C 1
ATOM 837 O O . TYR A 1 100 ? -7.195 -3.627 8.082 1.00 98.12 100 TYR A O 1
ATOM 845 N N . LEU A 1 101 ? -5.464 -4.399 6.862 1.00 97.38 101 LEU A N 1
ATOM 846 C CA . LEU A 1 101 ? -4.659 -4.851 7.995 1.00 97.38 101 LEU A CA 1
ATOM 847 C C . LEU A 1 101 ? -4.204 -3.680 8.861 1.00 97.38 101 LEU A C 1
ATOM 849 O O . LEU A 1 101 ? -4.318 -3.763 10.081 1.00 97.38 101 LEU A O 1
ATOM 853 N N . VAL A 1 102 ? -3.771 -2.574 8.251 1.00 97.06 102 VAL A N 1
ATOM 854 C CA . VAL A 1 102 ? -3.406 -1.357 8.986 1.00 97.06 102 VAL A CA 1
ATOM 855 C C . VAL A 1 102 ? -4.590 -0.890 9.830 1.00 97.06 102 VAL A C 1
ATOM 857 O O . VAL A 1 102 ? -4.420 -0.701 11.027 1.00 97.06 102 VAL A O 1
ATOM 860 N N . THR A 1 103 ? -5.806 -0.822 9.277 1.00 96.69 103 THR A N 1
ATOM 861 C CA . THR A 1 103 ? -7.003 -0.426 10.045 1.00 96.69 103 THR A CA 1
ATOM 862 C C . THR A 1 103 ? -7.374 -1.407 11.154 1.00 96.69 103 THR A C 1
ATOM 864 O O . THR A 1 103 ? -7.953 -1.003 12.157 1.00 96.69 103 THR A O 1
ATOM 867 N N . LYS A 1 104 ? -7.078 -2.700 11.002 1.00 96.06 104 LYS A N 1
ATOM 868 C CA . LYS A 1 104 ? -7.344 -3.697 12.050 1.00 96.06 104 LYS A CA 1
ATOM 869 C C . LYS A 1 104 ? -6.312 -3.684 13.176 1.00 96.06 104 LYS A C 1
ATOM 871 O O . LYS A 1 104 ? -6.648 -4.094 14.283 1.00 96.06 104 LYS A O 1
ATOM 876 N N . LEU A 1 105 ? -5.086 -3.253 12.892 1.00 92.75 105 LEU A N 1
ATOM 877 C CA . LEU A 1 105 ? -3.948 -3.315 13.812 1.00 92.75 105 LEU A CA 1
ATOM 878 C C . LEU A 1 105 ? -3.593 -1.959 14.451 1.00 92.75 105 LEU A C 1
ATOM 880 O O . LEU A 1 105 ? -2.738 -1.927 15.336 1.00 92.75 105 LEU A O 1
ATOM 884 N N . SER A 1 106 ? -4.203 -0.851 14.010 1.00 88.44 106 SER A N 1
ATOM 885 C CA . SER A 1 106 ? -3.888 0.520 14.452 1.00 88.44 106 SER A CA 1
ATOM 886 C C . SER A 1 106 ? -5.054 1.239 15.109 1.00 88.44 106 SER A C 1
ATOM 888 O O . SER A 1 106 ? -4.787 1.995 16.070 1.00 88.44 106 SER A O 1
#

Foldseek 3Di:
DCLLVLLCVLVVVVCVVCVVVCCVQVVDDDDDVVVVVVVSVVVCVQLCPVDVVVVHALQSQLVSQLVVLLVVLVVCVVVDVRRDPVCSVVSSNVRSVSSSVSSVPD